Protein AF-A0A2H3AAN1-F1 (afdb_monomer_lite)

Foldseek 3Di:
DVVVLVCCCVVVQCVVPVVLCVPPCLVVLLVVLVVVLVCLVVVQVVCVVVVHRDPVSVVCNVVSCVVSLCSNVVSSLVSLVCRLVPPLCVDPDPPSVCSNVVSVVCSVVVVVVSVD

Secondary structure (DSSP, 8-state):
-HHHHHHIIIIIIITT-HHHHHH-HHHHHHHHHHHHHHHHHHHHHHHHHTT---HHHHHHHHHHHHHHHHHHHHHHHHHHHHHHHTHHHH--STTGGGHHHHHHHHHHHHHHHHT-

InterPro domains:
  IPR007482 Protein-tyrosine phosphatase-like, PTPLA [PF04387] (1-114)
  IPR007482 Protein-tyrosine phosphatase-like, PTPLA [PTHR11035] (1-112)

Sequence (116 aa):
MQVSSRFLLVWGVVHLYPYLAIEVPTYSSMLIAWSVTEVIRYSYFALSLSGFTPRLLTWLRYNTFFVLYPIGILSECSLVFLAAVGPAAAEKEYPLALAPYALYAILIIYVPVSAR

Structure (mmCIF, N/CA/C/O backbone):
data_AF-A0A2H3AAN1-F1
#
_entry.id   AF-A0A2H3AAN1-F1
#
loop_
_atom_site.group_PDB
_atom_site.id
_atom_site.type_symbol
_atom_site.label_atom_id
_atom_site.label_alt_id
_atom_site.label_comp_id
_atom_site.label_asym_id
_atom_site.label_entity_id
_atom_site.label_seq_id
_atom_site.pdbx_PDB_ins_code
_atom_site.Cartn_x
_atom_site.Cartn_y
_atom_site.Cartn_z
_atom_site.occupancy
_atom_site.B_iso_or_equiv
_atom_site.auth_seq_id
_atom_site.auth_comp_id
_atom_site.auth_asym_id
_atom_site.auth_atom_id
_atom_site.pdbx_PDB_model_num
ATOM 1 N N . MET A 1 1 ? -11.554 -5.789 -3.280 1.00 52.09 1 MET A N 1
ATOM 2 C CA . MET A 1 1 ? -10.510 -4.903 -3.842 1.00 52.09 1 MET A CA 1
ATOM 3 C C . MET A 1 1 ? -9.260 -4.766 -2.966 1.00 52.09 1 MET A C 1
ATOM 5 O O . MET A 1 1 ? -8.180 -4.747 -3.533 1.00 52.09 1 MET A O 1
ATOM 9 N N . GLN A 1 2 ? -9.339 -4.738 -1.625 1.00 54.53 2 GLN A N 1
ATOM 10 C CA . GLN A 1 2 ? -8.126 -4.653 -0.780 1.00 54.53 2 GLN A CA 1
ATOM 11 C C . GLN A 1 2 ? -7.189 -5.874 -0.888 1.00 54.53 2 GLN A C 1
ATOM 13 O O . GLN A 1 2 ? -5.977 -5.709 -0.915 1.00 54.53 2 GLN A O 1
ATOM 18 N N . VAL A 1 3 ? -7.720 -7.099 -0.996 1.00 60.53 3 VAL A N 1
ATOM 19 C CA . VAL A 1 3 ? -6.885 -8.320 -1.062 1.00 60.53 3 VAL A CA 1
ATOM 20 C C . VAL A 1 3 ? -6.166 -8.458 -2.409 1.00 60.53 3 VAL A C 1
ATOM 22 O O . VAL A 1 3 ? -4.992 -8.813 -2.447 1.00 60.53 3 VAL A O 1
ATOM 25 N N . SER A 1 4 ? -6.848 -8.129 -3.511 1.00 62.78 4 SER A N 1
ATOM 26 C CA . SER A 1 4 ? -6.282 -8.200 -4.864 1.00 62.78 4 SER A CA 1
ATOM 27 C C . SER A 1 4 ? -5.159 -7.185 -5.079 1.00 62.78 4 SER A C 1
ATOM 29 O O . SER A 1 4 ? -4.170 -7.509 -5.726 1.00 62.78 4 SER A O 1
ATOM 31 N N . SER A 1 5 ? -5.280 -5.991 -4.489 1.00 65.81 5 SER A N 1
ATOM 32 C CA . SER A 1 5 ? -4.211 -4.989 -4.513 1.00 65.81 5 SER A CA 1
ATOM 33 C C . SER A 1 5 ? -2.940 -5.482 -3.810 1.00 65.81 5 SER A C 1
ATOM 35 O O . SER A 1 5 ? -1.858 -5.468 -4.395 1.00 65.81 5 SER A O 1
ATOM 37 N N . ARG A 1 6 ? -3.073 -6.014 -2.585 1.00 69.75 6 ARG A N 1
ATOM 38 C CA . ARG A 1 6 ? -1.924 -6.519 -1.813 1.00 69.75 6 ARG A CA 1
ATOM 39 C C . ARG A 1 6 ? -1.208 -7.663 -2.527 1.00 69.75 6 ARG A C 1
ATOM 41 O O . ARG A 1 6 ? 0.018 -7.710 -2.529 1.00 69.75 6 ARG A O 1
ATOM 48 N N . PHE A 1 7 ? -1.965 -8.559 -3.163 1.00 73.19 7 PHE A N 1
ATOM 49 C CA . PHE A 1 7 ? -1.391 -9.638 -3.966 1.00 73.19 7 PHE A CA 1
ATOM 50 C C . PHE A 1 7 ? -0.596 -9.109 -5.160 1.00 73.19 7 PHE A C 1
ATOM 52 O O . PHE A 1 7 ? 0.515 -9.574 -5.392 1.00 73.19 7 PHE A O 1
ATOM 59 N N . LEU A 1 8 ? -1.128 -8.116 -5.876 1.00 72.44 8 LEU A N 1
ATOM 60 C CA . LEU A 1 8 ? -0.445 -7.503 -7.014 1.00 72.44 8 LEU A CA 1
ATOM 61 C C . LEU A 1 8 ? 0.872 -6.845 -6.589 1.00 72.44 8 LEU A C 1
ATOM 63 O O . LEU A 1 8 ? 1.884 -7.025 -7.255 1.00 72.44 8 LEU A O 1
ATOM 67 N N . LEU A 1 9 ? 0.893 -6.134 -5.465 1.00 70.75 9 LEU A N 1
ATOM 68 C CA . LEU A 1 9 ? 2.103 -5.461 -4.992 1.00 70.75 9 LEU A CA 1
ATOM 69 C C . LEU A 1 9 ? 3.162 -6.443 -4.481 1.00 70.75 9 LEU A C 1
ATOM 71 O O . LEU A 1 9 ? 4.332 -6.325 -4.833 1.00 70.75 9 LEU A O 1
ATOM 75 N N . VAL A 1 10 ? 2.768 -7.438 -3.686 1.00 71.94 10 VAL A N 1
ATOM 76 C CA . VAL A 1 10 ? 3.726 -8.395 -3.111 1.00 71.94 10 VAL A CA 1
ATOM 77 C C . VAL A 1 10 ? 4.236 -9.372 -4.172 1.00 71.94 10 VAL A C 1
ATOM 79 O O . VAL A 1 10 ? 5.442 -9.556 -4.304 1.00 71.94 10 VAL A O 1
ATOM 82 N N . TRP A 1 11 ? 3.343 -9.971 -4.961 1.00 71.88 11 TRP A N 1
ATOM 83 C CA . TRP A 1 11 ? 3.717 -10.997 -5.940 1.00 71.88 11 TRP A CA 1
ATOM 84 C C . TRP A 1 11 ? 4.030 -10.431 -7.324 1.00 71.88 11 TRP A C 1
ATOM 86 O O . TRP A 1 11 ? 4.913 -10.941 -8.000 1.00 71.88 11 TRP A O 1
ATOM 96 N N . GLY A 1 12 ? 3.331 -9.383 -7.755 1.00 70.12 12 GLY A N 1
ATOM 97 C CA . GLY A 1 12 ? 3.538 -8.778 -9.073 1.00 70.12 12 GLY A CA 1
ATOM 98 C C . GLY A 1 12 ? 4.682 -7.764 -9.126 1.00 70.12 12 GLY A C 1
ATOM 99 O O . GLY A 1 12 ? 5.261 -7.585 -10.191 1.00 70.12 12 GLY A O 1
ATOM 100 N N . VAL A 1 13 ? 5.028 -7.116 -8.005 1.00 70.69 13 VAL A N 1
ATOM 101 C CA . VAL A 1 13 ? 6.095 -6.099 -7.962 1.00 70.69 13 VAL A CA 1
ATOM 102 C C . VAL A 1 13 ? 7.276 -6.563 -7.119 1.00 70.69 13 VAL A C 1
ATOM 104 O O . VAL A 1 13 ? 8.378 -6.703 -7.638 1.00 70.69 13 VAL A O 1
ATOM 107 N N . VAL A 1 14 ? 7.067 -6.835 -5.830 1.00 73.31 14 VAL A N 1
ATOM 108 C CA . VAL A 1 14 ? 8.173 -7.115 -4.895 1.00 73.31 14 VAL A CA 1
ATOM 109 C C . VAL A 1 14 ? 8.838 -8.462 -5.166 1.00 73.31 14 VAL A C 1
ATOM 111 O O . VAL A 1 14 ? 10.056 -8.565 -5.071 1.00 73.31 14 VAL A O 1
ATOM 114 N N . HIS A 1 15 ? 8.076 -9.488 -5.547 1.00 74.31 15 HIS A N 1
ATOM 115 C CA . HIS A 1 15 ? 8.662 -10.781 -5.899 1.00 74.31 15 HIS A CA 1
ATOM 116 C C . HIS A 1 15 ? 9.457 -10.725 -7.216 1.00 74.31 15 HIS A C 1
ATOM 118 O O . HIS A 1 15 ? 10.485 -11.392 -7.326 1.00 74.31 15 HIS A O 1
ATOM 124 N N . LEU A 1 16 ? 9.016 -9.938 -8.204 1.00 69.31 16 LEU A N 1
ATOM 125 C CA . LEU A 1 16 ? 9.777 -9.750 -9.445 1.00 69.31 16 LEU A CA 1
ATOM 126 C C . LEU A 1 16 ? 11.024 -8.885 -9.215 1.00 69.31 16 LEU A C 1
ATOM 128 O O . LEU A 1 16 ? 12.077 -9.163 -9.778 1.00 69.31 16 LEU A O 1
ATOM 132 N N . TYR A 1 17 ? 10.916 -7.866 -8.361 1.00 72.44 17 TYR A N 1
ATOM 133 C CA . TYR A 1 17 ? 11.964 -6.874 -8.132 1.00 72.44 17 TYR A CA 1
ATOM 134 C C . TYR A 1 17 ? 12.278 -6.732 -6.632 1.00 72.44 17 TYR A C 1
ATOM 136 O O . TYR A 1 17 ? 11.961 -5.704 -6.021 1.00 72.44 17 TYR A O 1
ATOM 144 N N . PRO A 1 18 ? 12.939 -7.732 -6.015 1.00 69.88 18 PRO A N 1
ATOM 145 C CA . PRO A 1 18 ? 13.175 -7.763 -4.568 1.00 69.88 18 PRO A CA 1
ATOM 146 C C . PRO A 1 18 ? 14.064 -6.614 -4.071 1.00 69.88 18 PRO A C 1
ATOM 148 O O . PRO A 1 18 ? 13.969 -6.212 -2.914 1.00 69.88 18 PRO A O 1
ATOM 151 N N . TYR A 1 19 ? 14.885 -6.036 -4.951 1.00 69.69 19 TYR A N 1
ATOM 152 C CA . TYR A 1 19 ? 15.738 -4.883 -4.652 1.00 69.69 19 TYR A CA 1
ATOM 153 C C . TYR A 1 19 ? 14.940 -3.645 -4.211 1.00 69.69 19 TYR A C 1
ATOM 155 O O . TYR A 1 19 ? 15.354 -2.927 -3.302 1.00 69.69 19 TYR A O 1
ATOM 163 N N . LEU A 1 20 ? 13.742 -3.439 -4.773 1.00 68.56 20 LEU A N 1
ATOM 164 C CA . LEU A 1 20 ? 12.879 -2.307 -4.418 1.00 68.56 20 LEU A CA 1
ATOM 165 C C . LEU A 1 20 ? 12.395 -2.375 -2.966 1.00 68.56 20 LEU A C 1
ATOM 167 O O . LEU A 1 20 ? 12.193 -1.340 -2.341 1.00 68.56 20 LEU A O 1
ATOM 171 N N . ALA A 1 21 ? 12.228 -3.577 -2.410 1.00 67.31 21 ALA A N 1
ATOM 172 C CA . ALA A 1 21 ? 11.811 -3.741 -1.020 1.00 67.31 21 ALA A CA 1
ATOM 173 C C . ALA A 1 21 ? 12.924 -3.412 -0.013 1.00 67.31 21 ALA A C 1
ATOM 175 O O . ALA A 1 21 ? 12.623 -3.121 1.143 1.00 67.31 21 ALA A O 1
ATOM 176 N N . ILE A 1 22 ? 14.189 -3.466 -0.441 1.00 68.25 22 ILE A N 1
ATOM 177 C CA . ILE A 1 22 ? 15.357 -3.193 0.404 1.00 68.25 22 ILE A CA 1
ATOM 178 C C . ILE A 1 22 ? 15.742 -1.715 0.317 1.00 68.25 22 ILE A C 1
ATOM 180 O O . ILE A 1 22 ? 16.049 -1.097 1.333 1.00 68.25 22 ILE A O 1
ATOM 184 N N . GLU A 1 23 ? 15.704 -1.139 -0.884 1.00 71.25 23 GLU A N 1
ATOM 185 C CA . GLU A 1 23 ? 16.191 0.223 -1.119 1.00 71.25 23 GLU A CA 1
ATOM 186 C C . GLU A 1 23 ? 15.151 1.311 -0.879 1.00 71.25 23 GLU A C 1
ATOM 188 O O . GLU A 1 23 ? 15.507 2.454 -0.596 1.00 71.25 23 GLU A O 1
ATOM 193 N N . VAL A 1 24 ? 13.862 0.980 -0.996 1.00 75.12 24 VAL A N 1
ATOM 194 C CA . VAL A 1 24 ? 12.792 1.974 -0.942 1.00 75.12 24 VAL A CA 1
ATOM 195 C C . VAL A 1 24 ? 12.111 1.923 0.434 1.00 75.12 24 VAL A C 1
ATOM 197 O O . VAL A 1 24 ? 11.355 0.986 0.710 1.00 75.12 24 VAL A O 1
ATOM 200 N N . PRO A 1 25 ? 12.270 2.958 1.291 1.00 75.81 25 PRO A N 1
ATOM 201 C CA . PRO A 1 25 ? 11.638 3.015 2.620 1.00 75.81 25 PRO A CA 1
ATOM 202 C C . PRO A 1 25 ? 10.109 2.935 2.561 1.00 75.81 25 PRO A C 1
ATOM 204 O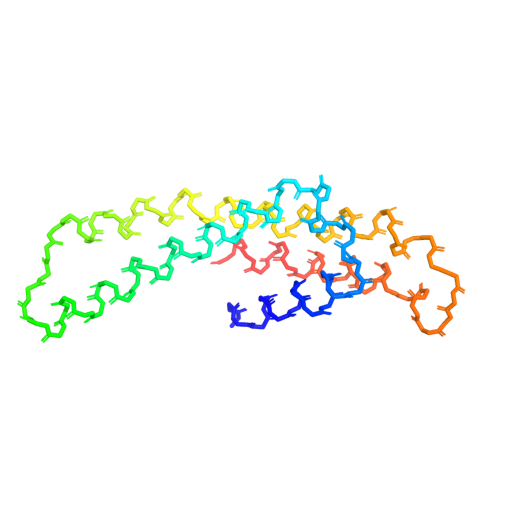 O . PRO A 1 25 ? 9.432 2.597 3.534 1.00 75.81 25 PRO A O 1
ATOM 207 N N . THR A 1 26 ? 9.558 3.259 1.396 1.00 74.81 26 THR A N 1
ATOM 208 C CA . THR A 1 26 ? 8.135 3.264 1.118 1.00 74.81 26 THR A CA 1
ATOM 209 C C . THR A 1 26 ? 7.490 1.879 1.206 1.00 74.81 26 THR A C 1
ATOM 211 O O . THR A 1 26 ? 6.310 1.772 1.529 1.00 74.81 26 THR A O 1
ATOM 214 N N . TYR A 1 27 ? 8.254 0.802 0.999 1.00 75.12 27 TYR A N 1
ATOM 215 C CA . TYR A 1 27 ? 7.756 -0.556 1.227 1.00 75.12 27 TYR A CA 1
ATOM 216 C C . TYR A 1 27 ? 7.530 -0.844 2.716 1.00 75.12 27 TYR A C 1
ATOM 218 O O . TYR A 1 27 ? 6.488 -1.374 3.107 1.00 75.12 27 TYR A O 1
ATOM 226 N N . SER A 1 28 ? 8.463 -0.431 3.575 1.00 79.19 28 SER A N 1
ATOM 227 C CA . SER A 1 28 ? 8.322 -0.588 5.024 1.00 79.19 28 SER A CA 1
ATOM 228 C C . SER A 1 28 ? 7.168 0.246 5.580 1.00 79.19 28 SER A C 1
ATOM 230 O O . SER A 1 28 ? 6.412 -0.242 6.421 1.00 79.19 28 SER A O 1
ATOM 232 N N . SER A 1 29 ? 6.980 1.478 5.093 1.00 76.38 29 SER A N 1
ATOM 233 C CA . SER A 1 29 ? 5.854 2.319 5.522 1.00 76.38 29 SER A CA 1
ATOM 234 C C . SER A 1 29 ? 4.503 1.739 5.094 1.00 76.38 29 SER A C 1
ATOM 236 O O . SER A 1 29 ? 3.567 1.750 5.894 1.00 76.38 29 SER A O 1
ATOM 238 N N . MET A 1 30 ? 4.416 1.145 3.899 1.00 80.12 30 MET A N 1
ATOM 239 C CA . MET A 1 30 ? 3.236 0.414 3.425 1.00 80.12 30 MET A CA 1
ATOM 240 C C . MET A 1 30 ? 2.896 -0.774 4.338 1.00 80.12 30 MET A C 1
ATOM 242 O O . MET A 1 30 ? 1.749 -0.924 4.762 1.00 80.12 30 MET A O 1
ATOM 246 N N . LEU A 1 31 ? 3.888 -1.597 4.700 1.00 79.94 31 LEU A N 1
ATOM 247 C CA . LEU A 1 31 ? 3.690 -2.749 5.589 1.00 79.94 31 LEU A CA 1
ATOM 248 C C . LEU A 1 31 ? 3.237 -2.337 6.991 1.00 79.94 31 LEU A C 1
ATOM 250 O O . LEU A 1 31 ? 2.334 -2.962 7.556 1.00 79.94 31 LEU A O 1
ATOM 254 N N . ILE A 1 32 ? 3.831 -1.280 7.547 1.00 80.62 32 ILE A N 1
ATOM 255 C CA . ILE A 1 32 ? 3.417 -0.725 8.841 1.00 80.62 32 ILE A CA 1
ATOM 256 C C . ILE A 1 32 ? 1.986 -0.204 8.735 1.00 80.62 32 ILE A C 1
ATOM 258 O O . ILE A 1 32 ? 1.159 -0.522 9.590 1.00 80.62 32 ILE A O 1
ATOM 262 N N . ALA A 1 33 ? 1.665 0.533 7.669 1.00 79.94 33 ALA A N 1
ATOM 263 C CA . ALA A 1 33 ? 0.328 1.058 7.457 1.00 79.94 33 ALA A CA 1
ATOM 264 C C . ALA A 1 33 ? -0.712 -0.071 7.395 1.00 79.94 33 ALA A C 1
ATOM 266 O O . ALA A 1 33 ? -1.705 -0.051 8.124 1.00 79.94 33 ALA A O 1
ATOM 267 N N . TRP A 1 34 ? -0.458 -1.115 6.604 1.00 80.81 34 TRP A N 1
ATOM 268 C CA . TRP A 1 34 ? -1.334 -2.283 6.538 1.00 80.81 34 TRP A CA 1
ATOM 269 C C . TRP A 1 34 ? -1.468 -2.972 7.896 1.00 80.81 34 TRP A C 1
ATOM 271 O O . TRP A 1 34 ? -2.590 -3.199 8.346 1.00 80.81 34 TRP A O 1
ATOM 281 N N . SER A 1 35 ? -0.360 -3.232 8.587 1.00 82.31 35 SER A N 1
ATOM 282 C CA . SER A 1 35 ? -0.368 -3.905 9.892 1.00 82.31 35 SER A CA 1
ATOM 283 C C . SER A 1 35 ? -1.186 -3.132 10.925 1.00 82.31 35 SER A C 1
ATOM 285 O O . SER A 1 35 ? -2.029 -3.709 11.609 1.00 82.31 35 SER A O 1
ATOM 287 N N . VAL A 1 36 ? -1.014 -1.811 10.993 1.00 80.75 36 VAL A N 1
ATOM 288 C CA . VAL A 1 36 ? -1.773 -0.950 11.907 1.00 80.75 36 VAL A CA 1
ATOM 289 C C . VAL A 1 36 ? -3.268 -0.990 11.580 1.00 80.75 36 VAL A C 1
ATOM 291 O O . VAL A 1 36 ? -4.077 -1.169 12.491 1.00 80.75 36 VAL A O 1
ATOM 294 N N . THR A 1 37 ? -3.663 -0.905 10.302 1.00 80.12 37 THR A N 1
ATOM 295 C CA . THR A 1 37 ? -5.092 -1.009 9.934 1.00 80.12 37 THR A CA 1
ATOM 296 C C . THR A 1 37 ? -5.716 -2.350 10.333 1.00 80.12 37 THR A C 1
ATOM 298 O O . THR A 1 37 ? -6.854 -2.385 10.805 1.00 80.12 37 THR A O 1
ATOM 301 N N . GLU A 1 38 ? -4.968 -3.446 10.197 1.00 81.81 38 GLU A N 1
ATOM 302 C CA . GLU A 1 38 ? -5.403 -4.795 10.567 1.00 81.81 38 GLU A CA 1
ATOM 303 C C . GLU A 1 38 ? -5.564 -4.938 12.083 1.00 81.81 38 GLU A C 1
ATOM 305 O O . GLU A 1 38 ? -6.599 -5.417 12.549 1.00 81.81 38 GLU A O 1
ATOM 310 N N . VAL A 1 39 ? -4.593 -4.449 12.861 1.00 83.62 39 VAL A N 1
ATOM 311 C CA . VAL A 1 39 ? -4.645 -4.462 14.331 1.00 83.62 39 VAL A CA 1
ATOM 312 C C . VAL A 1 39 ? -5.890 -3.739 14.831 1.00 83.62 39 VAL A C 1
ATOM 314 O O . VAL A 1 39 ? -6.613 -4.274 15.669 1.00 83.62 39 VAL A O 1
ATOM 317 N N . ILE A 1 40 ? -6.195 -2.559 14.289 1.00 79.19 40 ILE A N 1
ATOM 318 C CA . ILE A 1 40 ? -7.360 -1.761 14.703 1.00 79.19 40 ILE A CA 1
ATOM 319 C C . ILE A 1 40 ? -8.660 -2.486 14.361 1.00 79.19 40 ILE A C 1
ATOM 321 O O . ILE A 1 40 ? -9.577 -2.551 15.182 1.00 79.19 40 ILE A O 1
ATOM 325 N N . ARG A 1 41 ? -8.736 -3.063 13.158 1.00 81.19 41 ARG A N 1
ATOM 326 C CA . ARG A 1 41 ? -9.913 -3.794 12.685 1.00 81.19 41 ARG A CA 1
ATOM 327 C C . ARG A 1 41 ? -10.192 -5.032 13.532 1.00 81.19 41 ARG A C 1
ATOM 329 O O . ARG A 1 41 ? -11.320 -5.210 13.987 1.00 81.19 41 ARG A O 1
ATOM 336 N N . TYR A 1 42 ? -9.188 -5.874 13.758 1.00 80.94 42 TYR A N 1
ATOM 337 C CA . TYR A 1 42 ? -9.373 -7.093 14.545 1.00 80.94 42 TYR A CA 1
ATOM 338 C C . TYR A 1 42 ? -9.597 -6.794 16.023 1.00 80.94 42 TYR A C 1
ATOM 340 O O . TYR A 1 42 ? -10.448 -7.433 16.634 1.00 80.94 42 TYR A O 1
ATOM 348 N N . SER A 1 43 ? -8.934 -5.773 16.573 1.00 80.75 43 SER A N 1
ATOM 349 C CA . SER A 1 43 ? -9.217 -5.301 17.933 1.00 80.75 43 SER A CA 1
ATOM 350 C C . SER A 1 43 ? -10.672 -4.848 18.072 1.00 80.75 43 SER A C 1
ATOM 352 O O . SER A 1 43 ? -11.329 -5.188 19.053 1.00 80.75 43 SER A O 1
ATOM 354 N N . TYR A 1 44 ? -11.212 -4.139 17.072 1.00 76.75 44 TYR A N 1
ATOM 355 C CA . TYR A 1 44 ? -12.618 -3.730 17.063 1.00 76.75 44 TYR A CA 1
ATOM 356 C C . TYR A 1 44 ? -13.566 -4.931 17.041 1.00 76.75 44 TYR A C 1
ATOM 358 O O . TYR A 1 44 ? -14.521 -4.958 17.813 1.00 76.75 44 TYR A O 1
ATOM 366 N N . PHE A 1 45 ? -13.298 -5.940 16.208 1.00 79.50 45 PHE A N 1
ATOM 367 C CA . PHE A 1 45 ? -14.127 -7.146 16.165 1.00 79.50 45 PHE A CA 1
ATOM 368 C C . PHE A 1 45 ? -14.059 -7.959 17.460 1.00 79.50 45 PHE A C 1
ATOM 370 O O . PHE A 1 45 ? -15.102 -8.376 17.957 1.00 79.50 45 PHE A O 1
ATOM 377 N N . ALA A 1 46 ? -12.869 -8.131 18.039 1.00 82.25 46 ALA A N 1
ATOM 378 C CA . ALA A 1 46 ? -12.687 -8.860 19.293 1.00 82.25 46 ALA A CA 1
ATOM 379 C C . ALA A 1 46 ? -13.457 -8.205 20.454 1.00 82.25 46 ALA A C 1
ATOM 381 O O . ALA A 1 46 ? -14.175 -8.879 21.190 1.00 82.25 46 ALA A O 1
ATOM 382 N N . LEU A 1 47 ? -13.365 -6.879 20.573 1.00 77.50 47 LEU A N 1
ATOM 383 C CA . LEU A 1 47 ? -14.049 -6.101 21.610 1.00 77.50 47 LEU A CA 1
ATOM 384 C C . LEU A 1 47 ? -15.561 -5.998 21.369 1.00 77.50 47 LEU A C 1
ATOM 386 O O . LEU A 1 47 ? -16.356 -6.094 22.303 1.00 77.50 47 LEU A O 1
ATOM 390 N N . SER A 1 48 ? -15.979 -5.883 20.107 1.00 74.88 48 SER A N 1
ATOM 391 C CA . SER A 1 48 ? -17.398 -5.936 19.748 1.00 74.88 48 SER A CA 1
ATOM 392 C C . SER A 1 48 ? -18.029 -7.285 20.103 1.00 74.88 48 SER A C 1
ATOM 394 O O . SER A 1 48 ? -19.194 -7.306 20.491 1.00 74.88 48 SER A O 1
ATOM 396 N N . LEU A 1 49 ? -17.287 -8.397 20.002 1.00 79.00 49 LEU A N 1
ATOM 397 C CA . LEU A 1 49 ? -17.759 -9.714 20.444 1.00 79.00 49 LEU A CA 1
ATOM 398 C C . LEU A 1 49 ? -17.856 -9.820 21.972 1.00 79.00 49 LEU A C 1
ATOM 400 O O . LEU A 1 49 ? -18.724 -10.525 22.477 1.00 79.00 49 LEU A O 1
ATOM 404 N N . SER A 1 50 ? -16.994 -9.115 22.711 1.00 76.81 50 SER A N 1
ATOM 405 C CA . SER A 1 50 ? -16.996 -9.124 24.179 1.00 76.81 50 SER A CA 1
ATOM 406 C C . SER A 1 50 ? -18.062 -8.205 24.800 1.00 76.81 50 SER A C 1
ATOM 408 O O . SER A 1 50 ? -18.070 -8.017 26.016 1.00 76.81 50 SER A O 1
ATOM 410 N N . GLY A 1 51 ? -18.927 -7.584 23.988 1.00 72.62 51 GLY A N 1
ATOM 411 C CA . GLY A 1 51 ? -19.985 -6.675 24.446 1.00 72.62 51 GLY A CA 1
ATOM 412 C C . GLY A 1 51 ? -19.496 -5.305 24.933 1.00 72.62 51 GLY A C 1
ATOM 413 O O . GLY A 1 51 ? -20.306 -4.498 25.382 1.00 72.62 51 GLY A O 1
ATOM 414 N N . PHE A 1 52 ? -18.196 -5.012 24.827 1.00 68.56 52 PHE A N 1
ATOM 415 C CA . PHE A 1 52 ? -17.596 -3.750 25.257 1.00 68.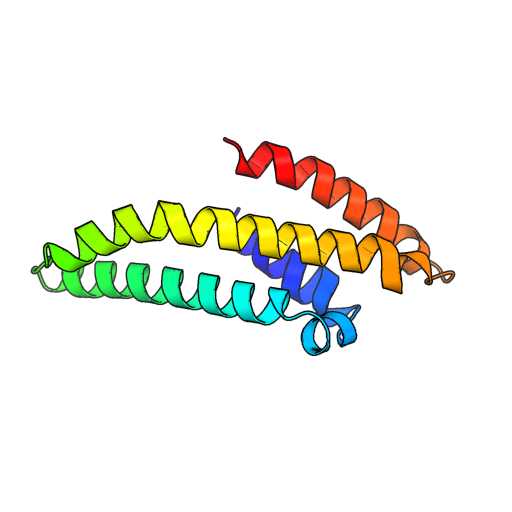56 52 PHE A CA 1
ATOM 416 C C . PHE A 1 52 ? -16.893 -3.075 24.085 1.00 68.56 52 PHE A C 1
ATOM 418 O O . PHE A 1 52 ? -15.813 -3.480 23.674 1.00 68.56 52 PHE A O 1
ATOM 425 N N . THR A 1 53 ? -17.462 -1.985 23.575 1.00 66.94 53 THR A N 1
ATOM 426 C CA . THR A 1 53 ? -16.809 -1.160 22.550 1.00 66.94 53 THR A CA 1
ATOM 427 C C . THR A 1 53 ? -16.234 0.108 23.181 1.00 66.94 53 THR A C 1
ATOM 429 O O . THR A 1 53 ? -16.967 1.088 23.355 1.00 66.94 53 THR A O 1
ATOM 432 N N . PRO A 1 54 ? -14.938 0.140 23.540 1.00 72.50 54 PRO A N 1
ATOM 433 C CA . PRO A 1 54 ? -14.330 1.341 24.093 1.00 72.50 54 PRO A CA 1
ATOM 434 C C . PRO A 1 54 ? -14.352 2.479 23.063 1.00 72.50 54 PRO A C 1
ATOM 436 O O . PRO A 1 54 ? -13.958 2.307 21.908 1.00 72.50 54 PRO A O 1
ATOM 439 N N . ARG A 1 55 ? -14.770 3.673 23.506 1.00 68.94 55 ARG A N 1
ATOM 440 C CA . ARG A 1 55 ? -14.872 4.899 22.686 1.00 68.94 55 ARG A CA 1
ATOM 441 C C . ARG A 1 55 ? -13.548 5.288 22.015 1.00 68.94 55 ARG A C 1
ATOM 443 O O . ARG A 1 55 ? -13.540 5.922 20.964 1.00 68.94 55 ARG A O 1
ATOM 450 N N . LEU A 1 56 ? -12.432 4.879 22.617 1.00 70.19 56 LEU A N 1
ATOM 451 C CA . LEU A 1 56 ? -11.086 5.107 22.103 1.00 70.19 56 LEU A CA 1
ATOM 452 C C . LEU A 1 56 ? -10.827 4.315 20.812 1.00 70.19 56 LEU A C 1
ATOM 454 O O . LEU A 1 56 ? -10.206 4.852 19.907 1.00 70.19 56 LEU A O 1
ATOM 458 N N . LEU A 1 57 ? -11.371 3.099 20.667 1.00 67.81 57 LEU A N 1
ATOM 459 C CA . LEU A 1 57 ? -11.231 2.304 19.440 1.00 67.81 57 LEU A CA 1
ATOM 460 C C . LEU A 1 57 ? -12.072 2.848 18.286 1.00 67.81 57 LEU A C 1
ATOM 462 O O . LEU A 1 57 ? -11.619 2.862 17.144 1.00 67.81 57 LEU A O 1
ATOM 466 N N . THR A 1 58 ? -13.296 3.296 18.569 1.00 69.75 58 THR A N 1
ATOM 467 C CA . THR A 1 58 ? -14.128 3.968 17.565 1.00 69.75 58 THR A CA 1
ATOM 468 C C . THR A 1 58 ? -13.488 5.279 17.131 1.00 69.75 58 THR A C 1
ATOM 470 O O . THR A 1 58 ? -13.422 5.541 15.934 1.00 69.75 58 THR A O 1
ATOM 473 N N . TRP A 1 59 ? -12.934 6.058 18.064 1.00 74.19 59 TRP A N 1
ATOM 474 C CA . TRP A 1 59 ? -12.164 7.257 17.730 1.00 74.19 59 TRP A CA 1
ATOM 475 C C . TRP A 1 59 ? -10.932 6.935 16.880 1.00 74.19 59 TRP A C 1
ATOM 477 O O . TRP A 1 59 ? -10.717 7.588 15.858 1.00 74.19 59 TRP A O 1
ATOM 487 N N . LEU A 1 60 ? -10.165 5.906 17.258 1.00 70.00 60 LEU A N 1
ATOM 488 C CA . LEU A 1 60 ? -8.979 5.496 16.518 1.00 70.00 60 LEU A CA 1
ATOM 489 C C . LEU A 1 60 ? -9.370 5.129 15.090 1.00 70.00 60 LEU A C 1
ATOM 491 O O . LEU A 1 60 ? -8.850 5.738 14.172 1.00 70.00 60 LEU A O 1
ATOM 495 N N . ARG A 1 61 ? -10.381 4.270 14.906 1.00 70.00 61 ARG A N 1
ATOM 496 C CA . ARG A 1 61 ? -10.895 3.849 13.593 1.00 70.00 61 ARG A CA 1
ATOM 497 C C . ARG A 1 61 ? -11.191 5.026 12.661 1.00 70.00 61 ARG A C 1
ATOM 499 O O . ARG A 1 61 ? -10.793 4.977 11.500 1.00 70.00 61 ARG A O 1
ATOM 506 N N . TYR A 1 62 ? -11.858 6.071 13.154 1.00 65.88 62 TYR A N 1
ATOM 507 C CA . TYR A 1 62 ? -12.193 7.237 12.333 1.00 65.88 62 TYR A CA 1
ATOM 508 C C . TYR A 1 62 ? -10.979 8.122 12.026 1.00 65.88 62 TYR A C 1
ATOM 510 O O . TYR A 1 62 ? -10.855 8.581 10.898 1.00 65.88 62 TYR A O 1
ATOM 518 N N . ASN A 1 63 ? -10.052 8.319 12.967 1.00 73.50 63 ASN A N 1
ATOM 519 C CA . ASN A 1 63 ? -8.878 9.178 12.750 1.00 73.50 63 ASN A CA 1
ATOM 520 C C . ASN A 1 63 ? -7.777 8.482 11.946 1.00 73.50 63 ASN A C 1
ATOM 522 O O . ASN A 1 63 ? -7.153 9.082 11.073 1.00 73.50 63 ASN A O 1
ATOM 526 N N . THR A 1 64 ? -7.564 7.191 12.191 1.00 72.19 64 THR A N 1
ATOM 527 C CA . THR A 1 64 ? -6.562 6.403 11.477 1.00 72.19 64 THR A CA 1
ATOM 528 C C . THR A 1 64 ? -6.911 6.236 10.012 1.00 72.19 64 THR A C 1
ATOM 530 O O . THR A 1 64 ? -6.007 6.163 9.193 1.00 72.19 64 THR A O 1
ATOM 533 N N . PHE A 1 65 ? -8.195 6.246 9.651 1.00 69.06 65 PHE A N 1
ATOM 534 C CA . PHE A 1 65 ? -8.589 6.198 8.247 1.00 69.06 65 PHE A CA 1
ATOM 535 C C . PHE A 1 65 ? -8.032 7.395 7.460 1.00 69.06 65 PHE A C 1
ATOM 537 O O . PHE A 1 65 ? -7.421 7.198 6.417 1.00 69.06 65 PHE A O 1
ATOM 544 N N . PHE A 1 66 ? -8.133 8.616 7.993 1.00 68.31 66 PHE A N 1
ATOM 545 C CA . PHE A 1 66 ? -7.643 9.818 7.304 1.00 68.31 66 PHE A CA 1
ATOM 546 C C . PHE A 1 66 ? -6.124 9.872 7.141 1.00 68.31 66 PHE A C 1
ATOM 548 O O . PHE A 1 66 ? -5.643 10.482 6.194 1.00 68.31 66 PHE A O 1
ATOM 555 N N . VAL A 1 67 ? -5.368 9.243 8.043 1.00 72.88 67 VAL A N 1
ATOM 556 C CA . VAL A 1 67 ? -3.898 9.269 8.005 1.00 72.88 67 VAL A CA 1
ATOM 557 C C . VAL A 1 67 ? -3.338 8.068 7.246 1.00 72.88 67 VAL A C 1
ATOM 559 O O . VAL A 1 67 ? -2.474 8.220 6.388 1.00 72.88 67 VAL A O 1
ATOM 562 N N . LEU A 1 68 ? -3.837 6.862 7.521 1.00 72.56 68 LEU A N 1
ATOM 563 C CA . LEU A 1 68 ? -3.313 5.640 6.911 1.00 72.56 68 LEU A CA 1
ATOM 564 C C . LEU A 1 68 ? -3.752 5.454 5.459 1.00 72.56 68 LEU A C 1
ATOM 566 O O . LEU A 1 68 ? -3.024 4.819 4.703 1.00 72.56 68 LEU A O 1
ATOM 570 N N . TYR A 1 69 ? -4.892 6.013 5.048 1.00 73.75 69 TYR A N 1
ATOM 571 C CA . TYR A 1 69 ? -5.349 5.928 3.660 1.00 73.75 69 TYR A CA 1
ATOM 572 C C . TYR A 1 69 ? -4.421 6.649 2.665 1.00 73.75 69 TYR A C 1
ATOM 574 O O . TYR A 1 69 ? -3.951 5.994 1.731 1.00 73.75 69 TYR A O 1
ATOM 582 N N . PRO A 1 70 ? -4.064 7.939 2.855 1.00 74.56 70 PRO A N 1
ATOM 583 C CA . PRO A 1 70 ? -3.122 8.608 1.963 1.00 74.56 70 PRO A CA 1
ATOM 584 C C . PRO A 1 70 ? -1.723 7.995 2.042 1.00 74.56 70 PRO A C 1
ATOM 586 O O . PRO A 1 70 ? -1.080 7.853 1.009 1.00 74.56 70 PRO A O 1
ATOM 589 N N . ILE A 1 71 ? -1.263 7.560 3.222 1.00 78.00 71 ILE A N 1
ATOM 590 C CA . ILE A 1 71 ? 0.038 6.883 3.355 1.00 78.00 71 ILE A CA 1
ATOM 591 C C . ILE A 1 71 ? 0.045 5.563 2.574 1.00 78.00 71 ILE A C 1
ATOM 593 O O . ILE A 1 71 ? 0.998 5.289 1.847 1.00 78.00 71 ILE A O 1
ATOM 597 N N . GLY A 1 72 ? -1.022 4.769 2.676 1.00 75.06 72 GLY A N 1
ATOM 598 C CA . GLY A 1 72 ? -1.187 3.531 1.919 1.00 75.06 72 GLY A CA 1
ATOM 599 C C . GLY A 1 72 ? -1.151 3.785 0.414 1.00 75.06 72 GLY A C 1
ATOM 600 O O . GLY A 1 72 ? -0.273 3.278 -0.266 1.00 75.06 72 GLY A O 1
ATOM 601 N N . ILE A 1 73 ? -2.019 4.649 -0.110 1.00 75.19 73 ILE A N 1
ATOM 602 C CA . ILE A 1 73 ? -2.094 4.889 -1.563 1.00 75.19 73 ILE A CA 1
ATOM 603 C C . ILE A 1 73 ? -0.809 5.507 -2.110 1.00 75.19 73 ILE A C 1
ATOM 605 O O . ILE A 1 73 ? -0.316 5.074 -3.149 1.00 75.19 73 ILE A O 1
ATOM 609 N N . LEU A 1 74 ? -0.244 6.505 -1.426 1.00 78.94 74 LEU A N 1
ATOM 610 C CA . LEU A 1 74 ? 1.005 7.126 -1.867 1.00 78.94 74 LEU A CA 1
ATOM 611 C C . LEU A 1 74 ? 2.146 6.111 -1.866 1.00 78.94 74 LEU A C 1
ATOM 613 O O . LEU A 1 74 ? 2.952 6.098 -2.799 1.00 78.94 74 LEU A O 1
ATOM 617 N N . SER A 1 75 ? 2.192 5.235 -0.859 1.00 74.50 75 SER A N 1
ATOM 618 C CA . SER A 1 75 ? 3.228 4.212 -0.800 1.00 74.50 75 SER A CA 1
ATOM 619 C C . SER A 1 75 ? 3.087 3.169 -1.908 1.00 74.50 75 SER A C 1
ATOM 621 O O . SER A 1 75 ? 4.057 2.911 -2.619 1.00 74.50 75 SER A O 1
ATOM 623 N N . GLU A 1 76 ? 1.877 2.672 -2.151 1.00 74.44 76 GLU A N 1
ATOM 624 C CA . GLU A 1 76 ? 1.572 1.726 -3.229 1.00 74.44 76 GLU A CA 1
ATOM 625 C C . GLU A 1 76 ? 1.877 2.320 -4.617 1.00 74.44 76 GLU A C 1
ATOM 627 O O . GLU A 1 76 ? 2.595 1.711 -5.413 1.00 74.44 76 GLU A O 1
ATOM 632 N N . CYS A 1 77 ? 1.412 3.543 -4.896 1.00 76.69 77 CYS A N 1
ATOM 633 C CA . CYS A 1 77 ? 1.650 4.224 -6.172 1.00 76.69 77 CYS A CA 1
ATOM 634 C C . CYS A 1 77 ? 3.136 4.512 -6.411 1.00 76.69 77 CYS A C 1
ATOM 636 O O . CYS A 1 77 ? 3.624 4.327 -7.525 1.00 76.69 77 CYS A O 1
ATOM 638 N N . SER A 1 78 ? 3.867 4.947 -5.382 1.00 77.81 78 SER A N 1
ATOM 639 C CA . SER A 1 78 ? 5.301 5.224 -5.516 1.00 77.81 78 SER A CA 1
ATOM 640 C C . SER A 1 78 ? 6.117 3.956 -5.785 1.00 77.81 78 SER A C 1
ATOM 642 O O . SER A 1 78 ? 7.025 3.993 -6.610 1.00 77.81 78 SER A O 1
ATOM 644 N N . LEU A 1 79 ? 5.756 2.822 -5.172 1.00 75.44 79 LEU A N 1
ATOM 645 C CA . LEU A 1 79 ? 6.381 1.523 -5.431 1.00 75.44 79 LEU A CA 1
ATOM 646 C C . LEU A 1 79 ? 6.153 1.057 -6.868 1.00 75.44 79 LEU A C 1
ATOM 648 O O . LEU A 1 79 ? 7.102 0.654 -7.535 1.00 75.44 79 LEU A O 1
ATOM 652 N N . VAL A 1 80 ? 4.916 1.154 -7.363 1.00 73.81 80 VAL A N 1
ATOM 653 C CA . VAL A 1 80 ? 4.578 0.794 -8.751 1.00 73.81 80 VAL A CA 1
ATOM 654 C C . VAL A 1 80 ? 5.297 1.710 -9.742 1.00 73.81 80 VAL A C 1
ATOM 656 O O . VAL A 1 80 ? 5.830 1.233 -10.741 1.00 73.81 80 VAL A O 1
ATOM 659 N N . PHE A 1 81 ? 5.367 3.012 -9.458 1.00 74.88 81 PHE A N 1
ATOM 660 C CA . PHE A 1 81 ? 6.070 3.974 -10.305 1.00 74.88 81 PHE A CA 1
ATOM 661 C C . PHE A 1 81 ? 7.582 3.716 -10.350 1.00 74.88 81 PHE A C 1
ATOM 663 O O . PHE A 1 81 ? 8.164 3.674 -11.433 1.00 74.88 81 PHE A O 1
ATOM 670 N N . LEU A 1 82 ? 8.218 3.487 -9.197 1.00 75.81 82 LEU A N 1
ATOM 671 C CA . LEU A 1 82 ? 9.647 3.169 -9.118 1.00 75.81 82 LEU A CA 1
ATOM 672 C C . LEU A 1 82 ? 9.971 1.834 -9.796 1.00 75.81 82 LEU A C 1
ATOM 674 O O . LEU A 1 82 ? 10.983 1.734 -10.488 1.00 75.81 82 LEU A O 1
ATOM 678 N N . ALA A 1 83 ? 9.092 0.836 -9.665 1.00 72.88 83 ALA A N 1
ATOM 679 C CA . ALA A 1 83 ? 9.222 -0.431 -10.375 1.00 72.88 83 ALA A CA 1
ATOM 680 C C . ALA A 1 83 ? 9.133 -0.258 -11.896 1.00 72.88 83 ALA A C 1
ATOM 682 O O . ALA A 1 83 ? 9.942 -0.834 -12.621 1.00 72.88 83 ALA A O 1
ATOM 683 N N . ALA A 1 84 ? 8.185 0.556 -12.370 1.00 71.94 84 ALA A N 1
ATOM 684 C CA . ALA A 1 84 ? 7.967 0.807 -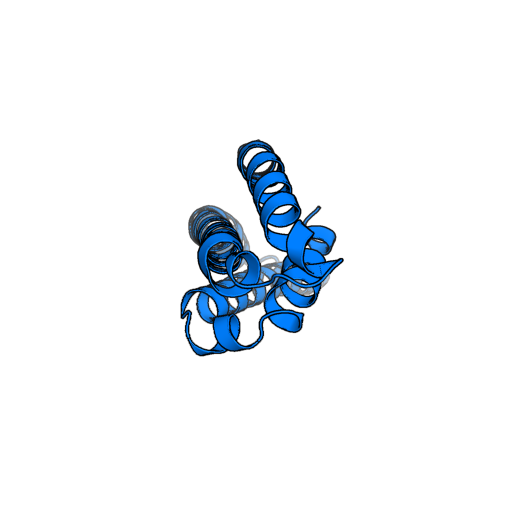13.791 1.00 71.94 84 ALA A CA 1
ATOM 685 C C . ALA A 1 84 ? 9.112 1.600 -14.443 1.00 71.94 84 ALA A C 1
ATOM 687 O O . ALA A 1 84 ? 9.505 1.282 -15.562 1.00 71.94 84 ALA A O 1
ATOM 688 N N . VAL A 1 85 ? 9.651 2.615 -13.756 1.00 74.44 85 VAL A N 1
ATOM 689 C CA . VAL A 1 85 ? 10.705 3.503 -14.290 1.00 74.44 85 VAL A CA 1
ATOM 690 C C . VAL A 1 85 ? 12.104 2.892 -14.171 1.00 74.44 85 VAL A C 1
ATOM 692 O O . VAL A 1 85 ? 12.966 3.187 -14.994 1.00 74.44 85 VAL A O 1
ATOM 695 N N . GLY A 1 86 ? 12.345 2.066 -13.152 1.00 75.06 86 GLY A N 1
ATOM 696 C CA . GLY A 1 86 ? 13.652 1.464 -12.901 1.00 75.06 86 GLY A CA 1
ATOM 697 C C . GLY A 1 86 ? 13.784 0.072 -13.523 1.00 75.06 86 GLY A C 1
ATOM 698 O O . GLY A 1 86 ? 14.078 -0.052 -14.712 1.00 75.06 86 GLY A O 1
ATOM 699 N N . PRO A 1 87 ? 13.601 -0.993 -12.726 1.00 68.62 87 PRO A N 1
ATOM 700 C CA . PRO A 1 87 ? 13.965 -2.343 -13.133 1.00 68.62 87 PRO A CA 1
ATOM 701 C C . PRO A 1 87 ? 13.102 -2.868 -14.285 1.00 68.62 87 PRO A C 1
ATOM 703 O O . PRO A 1 87 ? 13.649 -3.464 -15.204 1.00 68.62 87 PRO A O 1
ATOM 706 N N . ALA A 1 88 ? 11.797 -2.572 -14.325 1.00 67.44 88 ALA A N 1
ATOM 707 C CA . ALA A 1 88 ? 10.933 -3.035 -15.413 1.00 67.44 88 ALA A CA 1
ATOM 708 C C . ALA A 1 88 ? 11.253 -2.378 -16.767 1.00 67.44 88 ALA A C 1
ATOM 710 O O . ALA A 1 88 ? 11.030 -2.990 -17.806 1.00 67.44 88 ALA A O 1
ATOM 711 N N . ALA A 1 89 ? 11.800 -1.157 -16.779 1.00 65.81 89 ALA A N 1
ATOM 712 C CA . ALA A 1 89 ? 12.248 -0.493 -18.005 1.00 65.81 89 ALA A CA 1
ATOM 713 C C . ALA A 1 89 ? 13.597 -1.031 -18.521 1.00 65.81 89 ALA A C 1
ATOM 715 O O . ALA A 1 89 ? 13.922 -0.858 -19.697 1.00 65.81 89 ALA A O 1
ATOM 716 N N . ALA A 1 90 ? 14.388 -1.670 -17.652 1.00 68.75 90 ALA A N 1
ATOM 717 C CA . ALA A 1 90 ? 15.660 -2.292 -18.012 1.00 68.75 90 ALA A CA 1
ATOM 718 C C . ALA A 1 90 ? 15.490 -3.707 -18.595 1.00 68.75 90 ALA A C 1
ATOM 720 O O . ALA A 1 90 ? 16.395 -4.196 -19.278 1.00 68.75 90 ALA A O 1
ATOM 721 N N . GLU A 1 91 ? 14.336 -4.342 -18.369 1.00 70.88 91 GLU A N 1
ATOM 722 C CA . GLU A 1 91 ? 14.009 -5.664 -18.902 1.00 70.88 91 GLU A CA 1
ATOM 723 C C . GLU A 1 91 ? 13.823 -5.623 -20.425 1.00 70.88 91 GLU A C 1
ATOM 725 O O . GLU A 1 91 ? 12.970 -4.913 -20.959 1.00 70.88 91 GLU A O 1
ATOM 730 N N . LYS A 1 92 ? 14.617 -6.423 -21.143 1.00 64.12 92 LYS A N 1
ATOM 731 C CA . LYS A 1 92 ? 14.543 -6.560 -22.611 1.00 64.12 92 LYS A CA 1
ATOM 732 C C . LYS A 1 92 ? 14.032 -7.924 -23.064 1.00 64.12 92 LYS A C 1
ATOM 734 O O . LYS A 1 92 ? 13.796 -8.122 -24.254 1.00 64.12 92 LYS A O 1
ATOM 739 N N . GLU A 1 93 ? 13.870 -8.860 -22.135 1.00 70.88 93 GLU A N 1
ATOM 740 C CA . GLU A 1 93 ? 13.527 -10.245 -22.432 1.00 70.88 93 GLU A CA 1
ATOM 741 C C . GLU A 1 93 ? 12.012 -10.465 -22.330 1.00 70.88 93 GLU A C 1
ATOM 743 O O . GLU A 1 93 ? 11.355 -10.031 -21.381 1.00 70.88 93 GLU A O 1
ATOM 748 N N . TYR A 1 94 ? 11.423 -11.116 -23.334 1.00 57.81 94 TYR A N 1
ATOM 749 C CA . TYR A 1 94 ? 10.001 -11.453 -23.304 1.00 57.81 94 TYR A CA 1
ATOM 750 C C . TYR A 1 94 ? 9.766 -12.628 -22.343 1.00 57.81 94 TYR A C 1
ATOM 752 O O . TYR A 1 94 ? 10.512 -13.604 -22.404 1.00 57.81 94 TYR A O 1
ATOM 760 N N . PRO A 1 95 ? 8.722 -12.595 -21.491 1.00 62.97 95 PRO A N 1
ATOM 761 C CA . PRO A 1 95 ? 7.605 -11.642 -21.471 1.00 62.97 95 PRO A CA 1
ATOM 762 C C . PRO A 1 95 ? 7.783 -10.427 -20.536 1.00 62.97 95 PRO A C 1
ATOM 764 O O . PRO A 1 95 ? 6.906 -9.563 -20.508 1.00 62.97 95 PRO A O 1
ATOM 767 N N . LEU A 1 96 ? 8.883 -10.327 -19.782 1.00 67.56 96 LEU A N 1
ATOM 768 C CA . LEU A 1 96 ? 9.109 -9.254 -18.800 1.00 67.56 96 LEU A CA 1
ATOM 769 C C . LEU A 1 96 ? 9.293 -7.867 -19.439 1.00 67.56 96 LEU A C 1
ATOM 771 O O . LEU A 1 96 ? 8.984 -6.868 -18.800 1.00 67.56 96 LEU A O 1
ATOM 775 N N . ALA A 1 97 ? 9.656 -7.788 -20.719 1.00 64.06 97 ALA A N 1
ATOM 776 C CA . ALA A 1 97 ? 9.671 -6.538 -21.485 1.00 64.06 97 ALA A CA 1
ATOM 777 C C . ALA A 1 97 ? 8.291 -5.837 -21.575 1.00 64.06 97 ALA A C 1
ATOM 779 O O . ALA A 1 97 ? 8.220 -4.637 -21.836 1.00 64.06 97 ALA A O 1
ATOM 780 N N . LEU A 1 98 ? 7.177 -6.555 -21.345 1.00 66.19 98 LEU A N 1
ATOM 781 C CA . LEU A 1 98 ? 5.829 -5.966 -21.242 1.00 66.19 98 LEU A CA 1
ATOM 782 C C . LEU A 1 98 ? 5.457 -5.511 -19.821 1.00 66.19 98 LEU A C 1
ATOM 784 O O . LEU A 1 98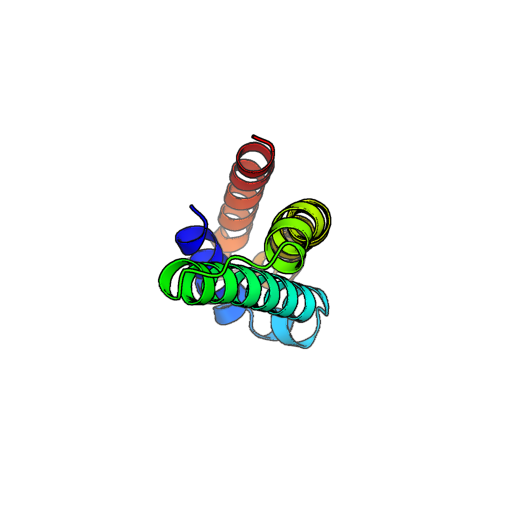 ? 4.462 -4.798 -19.655 1.00 66.19 98 LEU A O 1
ATOM 788 N N . ALA A 1 99 ? 6.236 -5.884 -18.802 1.00 70.31 99 ALA A N 1
ATOM 789 C CA . ALA A 1 99 ? 5.993 -5.507 -17.413 1.00 70.31 99 ALA A CA 1
ATOM 790 C C . ALA A 1 99 ? 5.830 -3.989 -17.191 1.00 70.31 99 ALA A C 1
ATOM 792 O O . ALA A 1 99 ? 4.880 -3.621 -16.497 1.00 70.31 99 ALA A O 1
ATOM 793 N N . PRO A 1 100 ? 6.636 -3.079 -17.785 1.00 66.94 100 PRO A N 1
ATOM 794 C CA . PRO A 1 100 ? 6.462 -1.646 -17.539 1.00 66.94 100 PRO A CA 1
ATOM 795 C C . PRO A 1 100 ? 5.114 -1.134 -18.064 1.00 66.94 100 PRO A C 1
ATOM 797 O O . PRO A 1 100 ? 4.431 -0.380 -17.373 1.00 66.94 100 PRO A O 1
ATOM 800 N N . TYR A 1 101 ? 4.664 -1.598 -19.235 1.00 70.56 101 TYR A N 1
ATOM 801 C CA . TYR A 1 101 ? 3.358 -1.226 -19.793 1.00 70.56 101 TYR A CA 1
ATOM 802 C C . TYR A 1 101 ? 2.193 -1.742 -18.942 1.00 70.56 101 TYR A C 1
ATOM 804 O O . TYR A 1 101 ? 1.217 -1.019 -18.729 1.00 70.56 101 TYR A O 1
ATOM 812 N N . ALA A 1 102 ? 2.307 -2.962 -18.409 1.00 74.38 102 ALA A N 1
ATOM 813 C CA . ALA A 1 102 ? 1.322 -3.513 -17.484 1.00 74.38 102 ALA A CA 1
ATOM 814 C C . ALA A 1 102 ? 1.262 -2.706 -16.174 1.00 74.38 102 ALA A C 1
ATOM 816 O O . ALA A 1 102 ? 0.170 -2.371 -15.715 1.00 74.38 102 ALA A O 1
ATOM 817 N N . LEU A 1 103 ? 2.412 -2.327 -15.606 1.00 72.06 103 LEU A N 1
ATOM 818 C CA . LEU A 1 103 ? 2.490 -1.517 -14.385 1.00 72.06 103 LEU A CA 1
ATOM 819 C C . LEU A 1 103 ? 1.928 -0.102 -14.585 1.00 72.06 103 LEU A C 1
ATOM 821 O O . LEU A 1 103 ? 1.194 0.382 -13.723 1.00 72.06 103 LEU A O 1
ATOM 825 N N . TYR A 1 104 ? 2.182 0.538 -15.732 1.00 71.19 104 TYR A N 1
ATOM 826 C CA . TYR A 1 104 ? 1.554 1.821 -16.072 1.00 71.19 104 TYR A CA 1
ATOM 827 C C . TYR A 1 104 ? 0.035 1.702 -16.232 1.00 71.19 104 TYR A C 1
ATOM 829 O O . TYR A 1 104 ? -0.697 2.553 -15.725 1.00 71.19 104 TYR A O 1
ATOM 837 N N . ALA A 1 105 ? -0.461 0.643 -16.879 1.00 73.94 105 ALA A N 1
ATOM 838 C CA . ALA A 1 105 ? -1.898 0.394 -16.987 1.00 73.94 105 ALA A CA 1
ATOM 839 C C . ALA A 1 105 ? -2.543 0.183 -15.607 1.00 73.94 105 ALA A C 1
ATOM 841 O O . ALA A 1 105 ? -3.606 0.738 -15.329 1.00 73.94 105 ALA A O 1
ATOM 842 N N . ILE A 1 106 ? -1.872 -0.553 -14.714 1.00 72.31 106 ILE A N 1
ATOM 843 C CA . ILE A 1 106 ? -2.309 -0.733 -13.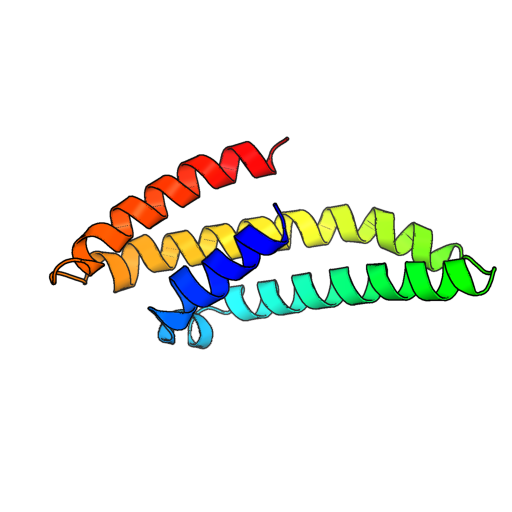326 1.00 72.31 106 ILE A CA 1
ATOM 844 C C . ILE A 1 106 ? -2.341 0.617 -12.609 1.00 72.31 106 ILE A C 1
ATOM 846 O O . ILE A 1 106 ? -3.364 0.935 -12.017 1.00 72.31 106 ILE A O 1
ATOM 850 N N . LEU A 1 107 ? -1.300 1.449 -12.714 1.00 71.81 107 LEU A N 1
ATOM 851 C CA . LEU A 1 107 ? -1.265 2.777 -12.091 1.00 71.81 107 LEU A CA 1
ATOM 852 C C . LEU A 1 107 ? -2.431 3.665 -12.566 1.00 71.81 107 LEU A C 1
ATOM 854 O O . LEU A 1 107 ? -3.108 4.289 -11.749 1.00 71.81 107 LEU A O 1
ATOM 858 N N . ILE A 1 108 ? -2.716 3.667 -13.873 1.00 69.75 108 ILE A N 1
ATOM 859 C CA . ILE A 1 108 ? -3.811 4.446 -14.476 1.00 69.75 108 ILE A CA 1
ATOM 860 C C . ILE A 1 108 ? -5.184 3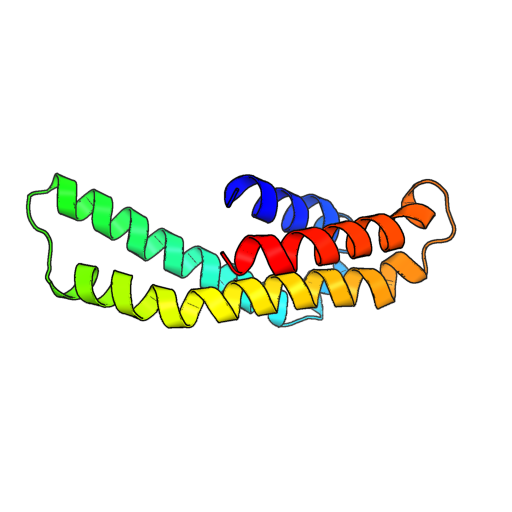.959 -14.007 1.00 69.75 108 ILE A C 1
ATOM 862 O O . ILE A 1 108 ? -6.082 4.775 -13.831 1.00 69.75 108 ILE A O 1
ATOM 866 N N . ILE A 1 109 ? -5.369 2.656 -13.792 1.00 69.31 109 ILE A N 1
ATOM 867 C CA . ILE A 1 109 ? -6.632 2.098 -13.284 1.00 69.31 109 ILE A CA 1
ATOM 868 C C . ILE A 1 109 ? -6.748 2.306 -11.765 1.00 69.31 109 ILE A C 1
ATOM 870 O O . ILE A 1 109 ? -7.838 2.546 -11.249 1.00 69.31 109 ILE A O 1
ATOM 874 N N . TYR A 1 110 ? -5.634 2.245 -11.039 1.00 66.75 110 TYR A N 1
ATOM 875 C CA . TYR A 1 110 ? -5.602 2.225 -9.577 1.00 66.75 110 TYR A CA 1
ATOM 876 C C . TYR A 1 110 ? -5.793 3.614 -8.939 1.00 66.75 110 TYR A C 1
ATOM 878 O O . TYR A 1 110 ? -6.506 3.751 -7.941 1.00 66.75 110 TYR A O 1
ATOM 886 N N . VAL A 1 111 ? -5.236 4.668 -9.546 1.00 63.75 111 VAL A N 1
ATOM 887 C CA . VAL A 1 111 ? -5.403 6.066 -9.097 1.00 63.75 111 VAL A CA 1
ATOM 888 C C . VAL A 1 111 ? -6.877 6.528 -9.084 1.00 63.75 111 VAL A C 1
ATOM 890 O O . VAL A 1 111 ? -7.323 7.032 -8.055 1.00 63.75 111 VAL A O 1
ATOM 893 N N . PRO A 1 112 ? -7.688 6.342 -10.144 1.00 46.56 112 PRO A N 1
ATOM 894 C CA . PRO A 1 112 ? -9.091 6.768 -10.149 1.00 46.56 112 PRO A CA 1
ATOM 895 C C . PRO A 1 112 ? -10.028 5.853 -9.346 1.00 46.56 112 PRO A C 1
ATOM 897 O O . PRO A 1 112 ? -11.095 6.306 -8.934 1.00 46.56 112 PRO A O 1
ATOM 900 N N . VAL A 1 113 ? -9.662 4.586 -9.116 1.00 52.09 113 VAL A N 1
ATOM 901 C CA . VAL A 1 113 ? -10.467 3.643 -8.312 1.00 52.09 113 VAL A CA 1
ATOM 902 C C . VAL A 1 113 ? -10.318 3.901 -6.813 1.00 52.09 113 VAL A C 1
ATOM 904 O O . VAL A 1 113 ? -11.276 3.707 -6.075 1.00 52.09 113 VAL A O 1
ATOM 907 N N . SER A 1 114 ? -9.158 4.374 -6.357 1.00 50.91 114 SER A N 1
ATOM 908 C CA . SER A 1 114 ? -8.931 4.722 -4.945 1.00 50.91 114 SER A CA 1
ATOM 909 C C . SER A 1 114 ? -9.447 6.118 -4.552 1.00 50.91 114 SER A C 1
ATOM 911 O O . SER A 1 114 ? -9.529 6.435 -3.366 1.00 50.91 114 SER A O 1
ATOM 913 N N . ALA A 1 115 ? -9.822 6.948 -5.531 1.00 46.06 115 ALA A N 1
ATOM 914 C CA . ALA A 1 115 ? -10.368 8.292 -5.328 1.00 46.06 115 ALA A CA 1
ATOM 915 C C . ALA A 1 115 ? -11.911 8.347 -5.211 1.00 46.06 115 ALA A C 1
ATOM 917 O O . ALA A 1 115 ? -12.466 9.443 -5.118 1.00 46.06 115 ALA A O 1
ATOM 918 N N . ARG A 1 116 ? -12.606 7.201 -5.237 1.00 39.72 116 ARG A N 1
ATOM 919 C CA . ARG A 1 116 ? -14.062 7.076 -5.028 1.00 39.72 116 ARG A CA 1
ATOM 920 C C . ARG A 1 116 ? -14.357 6.259 -3.780 1.00 39.72 116 ARG A C 1
ATOM 922 O O . ARG A 1 116 ? -15.380 6.568 -3.135 1.00 39.72 116 ARG A O 1
#

pLDDT: mean 71.28, std 7.65, range [39.72, 83.62]

Radius of gyration: 17.03 Å; chains: 1; bounding box: 36×22×49 Å

Organism: Trichoderma parareesei (NCBI:txid858221)